Protein AF-A0A7Y4WHX5-F1 (afdb_monomer_lite)

pLDDT: mean 85.39, std 13.12, range [35.19, 97.81]

Sequence (81 aa):
MIHDELSCVSAREQLSARLDGELPRDAHSHDVALRAHLAACGACRAHERSLAALARGFDALREPEPLSDLWPRIERRLHPG

Secondary structure (DSSP, 8-state):
-------HHHHHHHHHHHHHT---TTTHHHHHHHHHHHHH-HHHHHHHHHHHHHHHHHHTSPPPPP-TTHHHHHHHHHS--

Radius of gyration: 20.25 Å; chains: 1; bounding box: 45×26×56 Å

Foldseek 3Di:
DPLPQQDLVNLLVVLVCVLVVNQDPVCPSVVVNSVVCCVVDPVSVVSSVVSVVVSVVVVPDDDPDDDPCPVVVVVCVVDVD

Structure (mmCIF, N/CA/C/O backbone):
data_AF-A0A7Y4WHX5-F1
#
_entry.id   AF-A0A7Y4WHX5-F1
#
loop_
_atom_site.group_PDB
_atom_site.id
_atom_site.type_symbol
_atom_site.label_atom_id
_atom_site.label_alt_id
_atom_site.label_comp_id
_atom_site.label_asym_id
_atom_site.label_entity_id
_atom_site.label_seq_id
_atom_site.pdbx_PDB_ins_code
_atom_site.Cartn_x
_atom_site.Cartn_y
_atom_site.Cartn_z
_atom_site.occupancy
_atom_site.B_iso_or_equiv
_atom_site.auth_seq_id
_atom_site.auth_comp_id
_atom_site.auth_asym_id
_atom_site.auth_atom_id
_atom_site.pdbx_PDB_model_num
ATOM 1 N N . MET A 1 1 ? 18.788 17.529 -17.494 1.00 35.19 1 MET A N 1
ATOM 2 C CA . MET A 1 1 ? 17.551 16.933 -16.950 1.00 35.19 1 MET A CA 1
ATOM 3 C C . MET A 1 1 ? 17.956 15.691 -16.188 1.00 35.19 1 MET A C 1
ATOM 5 O O . MET A 1 1 ? 18.334 14.719 -16.822 1.00 35.19 1 MET A O 1
ATOM 9 N N . ILE A 1 2 ? 17.981 15.751 -14.860 1.00 39.69 2 ILE A N 1
ATOM 10 C CA . ILE A 1 2 ? 18.217 14.564 -14.035 1.00 39.69 2 ILE A CA 1
ATOM 11 C C . 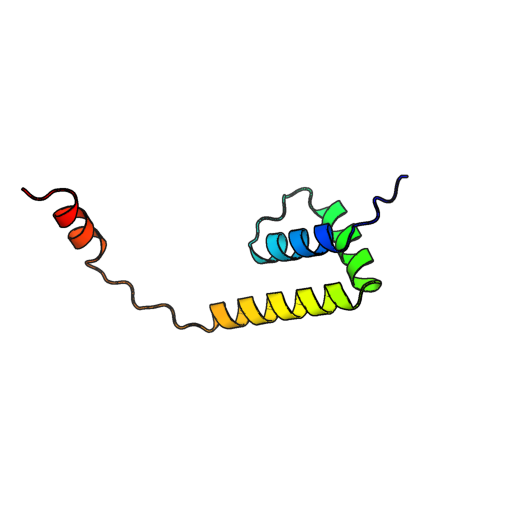ILE A 1 2 ? 16.892 13.799 -14.049 1.00 39.69 2 ILE A C 1
ATOM 13 O O . ILE A 1 2 ? 15.889 14.318 -13.569 1.00 39.69 2 ILE A O 1
ATOM 17 N N . HIS A 1 3 ? 16.845 12.653 -14.729 1.00 44.75 3 HIS A N 1
ATOM 18 C CA . HIS A 1 3 ? 15.758 11.699 -14.531 1.00 44.75 3 HIS A CA 1
ATOM 19 C C . HIS A 1 3 ? 16.028 11.072 -13.172 1.00 44.75 3 HIS A C 1
ATOM 21 O O . HIS A 1 3 ? 16.960 10.288 -13.031 1.00 44.75 3 HIS A O 1
ATOM 27 N N . ASP A 1 4 ? 15.290 11.523 -12.165 1.00 54.38 4 ASP A N 1
ATOM 28 C CA . ASP A 1 4 ? 15.293 10.880 -10.862 1.00 54.38 4 ASP A CA 1
ATOM 29 C C . ASP A 1 4 ? 14.667 9.493 -11.063 1.00 54.38 4 ASP A C 1
ATOM 31 O O . ASP A 1 4 ? 13.460 9.356 -11.284 1.00 54.38 4 ASP A O 1
ATOM 35 N N . GLU A 1 5 ? 15.512 8.468 -11.168 1.00 72.00 5 GLU A N 1
ATOM 36 C CA . GLU A 1 5 ? 15.067 7.091 -11.347 1.00 72.00 5 GLU A CA 1
ATOM 37 C C . GLU A 1 5 ? 14.361 6.648 -10.067 1.00 72.00 5 GLU A C 1
ATOM 39 O O . GLU A 1 5 ? 14.985 6.348 -9.049 1.00 72.00 5 GLU A O 1
ATOM 44 N N . LEU A 1 6 ? 13.029 6.616 -10.114 1.00 85.56 6 LEU A N 1
ATOM 45 C CA . LEU A 1 6 ? 12.217 6.189 -8.987 1.00 85.56 6 LEU A CA 1
ATOM 46 C C . LEU A 1 6 ? 12.598 4.758 -8.575 1.00 85.56 6 LEU A C 1
ATOM 48 O O . LEU A 1 6 ? 12.471 3.810 -9.357 1.00 85.56 6 LEU A O 1
ATOM 52 N N . SER A 1 7 ? 13.042 4.598 -7.330 1.00 93.00 7 SER A N 1
ATOM 53 C CA . SER A 1 7 ? 13.404 3.296 -6.769 1.00 93.00 7 SER A CA 1
ATOM 54 C C . SER A 1 7 ? 12.166 2.432 -6.489 1.00 93.00 7 SER A C 1
ATOM 56 O O . SER A 1 7 ? 11.057 2.940 -6.324 1.00 93.00 7 SER A O 1
ATOM 58 N N . CYS A 1 8 ? 12.340 1.111 -6.351 1.00 95.69 8 CYS A N 1
ATOM 59 C CA . CYS A 1 8 ? 11.236 0.227 -5.947 1.00 95.69 8 CYS A CA 1
ATOM 60 C C . CYS A 1 8 ? 10.665 0.579 -4.563 1.00 95.69 8 CYS A C 1
ATOM 62 O O . CYS A 1 8 ? 9.485 0.344 -4.326 1.00 95.69 8 CYS A O 1
ATOM 64 N N . VAL A 1 9 ? 11.488 1.093 -3.644 1.00 95.00 9 VAL A N 1
ATOM 65 C CA . VAL A 1 9 ? 11.039 1.482 -2.297 1.00 95.00 9 VAL A CA 1
ATOM 66 C C . VAL A 1 9 ? 10.097 2.675 -2.410 1.00 95.00 9 VAL A C 1
ATOM 68 O O . VAL A 1 9 ? 8.931 2.572 -2.040 1.00 95.00 9 VAL A O 1
ATOM 71 N N . SER A 1 10 ? 10.560 3.742 -3.059 1.00 92.62 10 SER A N 1
ATOM 72 C CA . SER A 1 10 ? 9.783 4.964 -3.278 1.00 92.62 10 SER A CA 1
ATOM 73 C C . SER A 1 10 ? 8.528 4.708 -4.118 1.00 92.62 10 SER A C 1
ATOM 75 O O . SER A 1 10 ? 7.469 5.260 -3.840 1.00 92.62 10 SER A O 1
ATOM 77 N N . ALA A 1 11 ? 8.605 3.824 -5.120 1.00 93.88 11 ALA A N 1
ATOM 78 C CA . ALA A 1 11 ? 7.444 3.436 -5.916 1.00 93.88 11 ALA A CA 1
ATOM 79 C C . ALA A 1 11 ? 6.359 2.752 -5.069 1.00 93.88 11 ALA A C 1
ATOM 81 O O . ALA A 1 11 ? 5.176 3.009 -5.268 1.00 93.88 11 ALA A O 1
ATOM 82 N N . ARG A 1 12 ? 6.739 1.894 -4.114 1.00 95.00 12 ARG A N 1
ATOM 83 C CA . ARG A 1 12 ? 5.782 1.224 -3.216 1.00 95.00 12 ARG A CA 1
ATOM 84 C C . ARG A 1 12 ? 5.138 2.199 -2.236 1.00 95.00 12 ARG A C 1
ATOM 86 O O . ARG A 1 12 ? 3.932 2.122 -2.031 1.00 95.00 12 ARG A O 1
ATOM 93 N N . GLU A 1 13 ? 5.910 3.137 -1.697 1.00 93.12 13 GLU A N 1
ATOM 94 C CA . GLU A 1 13 ? 5.384 4.205 -0.838 1.00 93.12 13 GLU A CA 1
ATOM 95 C C . GLU A 1 13 ? 4.372 5.076 -1.592 1.00 93.12 13 GLU A C 1
ATOM 97 O O . GLU A 1 13 ? 3.257 5.278 -1.118 1.00 93.12 13 GLU A O 1
ATOM 102 N N . GLN A 1 14 ? 4.704 5.507 -2.815 1.00 92.44 14 GLN A N 1
ATOM 103 C CA . GLN A 1 14 ? 3.787 6.290 -3.648 1.00 92.44 14 GLN A CA 1
ATOM 104 C C . GLN A 1 14 ? 2.527 5.510 -4.044 1.00 92.44 14 GLN A C 1
ATOM 106 O O . GLN A 1 14 ? 1.450 6.095 -4.131 1.00 92.44 14 GLN A O 1
ATOM 111 N N . LEU A 1 15 ? 2.632 4.195 -4.27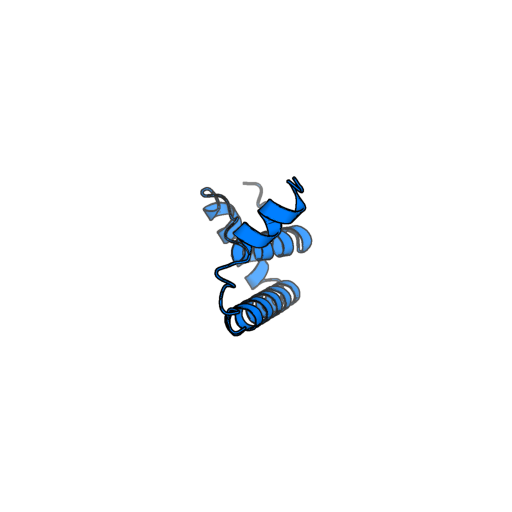3 1.00 93.19 15 LEU A N 1
ATOM 112 C CA . LEU A 1 15 ? 1.468 3.342 -4.524 1.00 93.19 15 LEU A CA 1
ATOM 113 C C . LEU A 1 15 ? 0.521 3.280 -3.320 1.00 93.19 15 LEU A C 1
ATOM 115 O O . LEU A 1 15 ? -0.689 3.318 -3.534 1.00 93.19 15 LEU A O 1
ATOM 119 N N . SER A 1 16 ? 1.054 3.200 -2.094 1.00 92.00 16 SER A N 1
ATOM 120 C CA . SER A 1 16 ? 0.242 3.264 -0.869 1.00 92.00 16 SER A CA 1
ATOM 121 C C . SER A 1 16 ? -0.411 4.633 -0.732 1.00 92.00 16 SER A C 1
ATOM 123 O O . SER A 1 16 ? -1.630 4.717 -0.701 1.00 92.00 16 SER A O 1
ATOM 125 N N . ALA A 1 17 ? 0.376 5.711 -0.810 1.00 90.00 17 ALA A N 1
ATOM 126 C CA . ALA A 1 17 ? -0.145 7.074 -0.711 1.00 90.00 17 ALA A CA 1
ATOM 127 C C . ALA A 1 17 ? -1.236 7.360 -1.759 1.00 90.00 17 ALA A C 1
ATOM 129 O O . ALA A 1 17 ? -2.209 8.058 -1.484 1.00 90.00 17 ALA A O 1
ATOM 130 N N . ARG A 1 18 ? -1.120 6.794 -2.970 1.00 88.00 18 ARG A N 1
ATOM 131 C CA . ARG A 1 18 ? -2.167 6.889 -3.998 1.00 88.00 18 ARG A CA 1
ATOM 132 C C . ARG A 1 18 ? -3.452 6.175 -3.595 1.00 88.00 18 ARG A C 1
ATOM 134 O O . ARG A 1 18 ? -4.526 6.673 -3.914 1.00 88.00 18 ARG A O 1
ATOM 141 N N . LEU A 1 19 ? -3.337 5.008 -2.966 1.00 87.06 19 LEU A N 1
ATOM 142 C CA . LEU A 1 19 ? -4.476 4.235 -2.481 1.00 87.06 19 LEU A CA 1
ATOM 143 C C . LEU A 1 19 ? -5.204 4.970 -1.353 1.00 87.06 19 LEU A C 1
ATOM 145 O O . LEU A 1 19 ? -6.428 5.030 -1.361 1.00 87.06 19 LEU A O 1
ATOM 149 N N . ASP A 1 20 ? -4.438 5.576 -0.450 1.00 86.62 20 ASP A N 1
ATOM 150 C CA . ASP A 1 20 ? -4.939 6.298 0.722 1.00 86.62 20 ASP A CA 1
ATOM 151 C C . ASP A 1 20 ? -5.487 7.699 0.366 1.00 86.62 20 ASP A C 1
ATOM 153 O O . ASP A 1 20 ? -6.089 8.380 1.193 1.00 86.62 20 ASP A O 1
ATOM 157 N N . GLY A 1 21 ? -5.314 8.144 -0.887 1.00 84.62 21 GLY A N 1
ATOM 158 C CA . GLY A 1 21 ? -5.722 9.476 -1.347 1.00 84.62 21 GLY A CA 1
ATOM 159 C C . GLY A 1 21 ? -4.792 10.605 -0.883 1.00 84.62 21 GLY A C 1
ATOM 160 O O . GLY A 1 21 ? -5.143 11.778 -0.994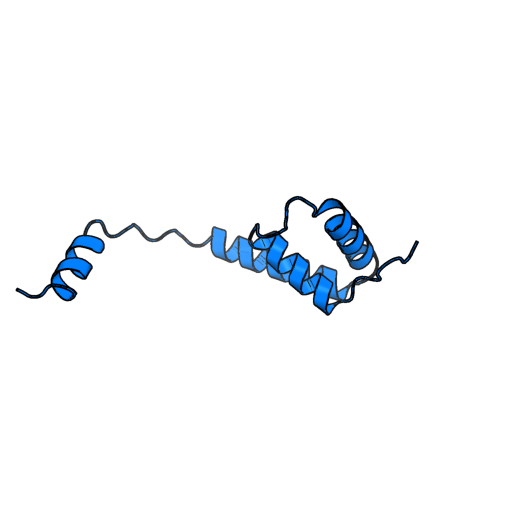 1.00 84.62 21 GLY A O 1
ATOM 161 N N . GLU A 1 22 ? -3.599 10.262 -0.398 1.00 85.31 22 GLU A N 1
ATOM 162 C CA . GLU A 1 22 ? -2.604 11.165 0.194 1.00 85.31 22 GLU A CA 1
ATOM 163 C C . GLU A 1 22 ? -1.575 11.703 -0.815 1.00 85.31 22 GLU A C 1
ATOM 165 O O . GLU A 1 22 ? -0.635 12.406 -0.439 1.00 85.31 22 GLU A O 1
ATOM 170 N N . LEU A 1 23 ? -1.720 11.403 -2.112 1.00 75.00 23 LEU A N 1
ATOM 171 C CA . LEU A 1 23 ? -0.824 11.968 -3.122 1.00 75.00 23 LEU A CA 1
ATOM 172 C C . LEU A 1 23 ? -0.976 13.503 -3.190 1.00 75.00 23 LEU A C 1
ATOM 174 O O . LEU A 1 23 ? -2.086 13.997 -3.418 1.00 75.00 23 LEU A O 1
ATOM 178 N N . PRO A 1 24 ? 0.116 14.279 -3.043 1.00 66.88 24 PRO A N 1
ATOM 179 C CA . PRO A 1 24 ? 0.028 15.736 -3.043 1.00 66.88 24 PRO A CA 1
ATOM 180 C C . PRO A 1 24 ? -0.399 16.294 -4.416 1.00 66.88 24 PRO A C 1
ATOM 182 O O . PRO A 1 24 ? -0.237 15.659 -5.452 1.00 66.88 24 PRO A O 1
ATOM 185 N N . ARG A 1 25 ? -0.972 17.504 -4.459 1.00 58.44 25 ARG A N 1
ATOM 186 C CA . ARG A 1 25 ? -1.585 18.070 -5.686 1.00 58.44 25 ARG A CA 1
ATOM 187 C C . ARG A 1 25 ? -0.585 18.406 -6.805 1.00 58.44 25 ARG A C 1
ATOM 189 O O . ARG A 1 25 ? -1.005 18.617 -7.939 1.00 58.44 25 ARG A O 1
ATOM 196 N N . ASP A 1 26 ? 0.711 18.437 -6.511 1.00 60.81 26 ASP A N 1
ATOM 197 C CA . ASP A 1 26 ? 1.815 18.552 -7.474 1.00 60.81 26 ASP A CA 1
ATOM 198 C C . ASP A 1 26 ? 2.261 17.187 -8.055 1.00 60.81 26 ASP A C 1
ATOM 200 O O . ASP A 1 26 ? 3.218 17.122 -8.828 1.00 60.81 26 ASP A O 1
ATOM 204 N N . ALA A 1 27 ? 1.515 16.106 -7.782 1.00 64.25 27 ALA A N 1
ATOM 205 C CA . ALA A 1 27 ? 1.808 14.717 -8.153 1.00 64.25 27 ALA A CA 1
ATOM 206 C C . ALA A 1 27 ? 1.918 14.401 -9.654 1.00 64.25 27 ALA A C 1
ATOM 208 O O . ALA A 1 27 ? 2.117 13.239 -9.999 1.00 64.25 27 ALA A O 1
ATOM 209 N N . HIS A 1 28 ? 1.810 15.363 -10.573 1.00 71.44 28 HIS A N 1
ATOM 210 C CA . HIS A 1 28 ? 1.920 15.048 -12.000 1.00 71.44 28 HIS A CA 1
ATOM 211 C C . HIS A 1 28 ? 3.303 14.478 -12.356 1.00 71.44 28 HIS A C 1
ATOM 213 O O . HIS A 1 28 ? 3.397 13.491 -13.082 1.00 71.44 28 HIS A O 1
ATOM 219 N N . SER A 1 29 ? 4.378 15.044 -11.800 1.00 73.19 29 SER A N 1
ATOM 220 C CA . SER A 1 29 ? 5.741 14.529 -11.993 1.00 73.19 29 SER A CA 1
ATOM 221 C C . SER A 1 29 ? 5.938 13.158 -11.336 1.00 73.19 29 SER A C 1
ATOM 223 O O . SER A 1 29 ? 6.538 12.267 -11.939 1.00 73.19 29 SER A O 1
ATOM 225 N N . HIS A 1 30 ? 5.388 12.963 -10.133 1.00 78.31 30 HIS A N 1
ATOM 226 C CA . HIS A 1 30 ? 5.479 11.705 -9.389 1.00 78.31 30 HIS A CA 1
ATOM 227 C C . HIS A 1 30 ? 4.703 10.583 -10.085 1.00 78.31 30 HIS A C 1
ATOM 229 O O . HIS A 1 30 ? 5.221 9.482 -10.236 1.00 78.31 30 HIS A O 1
ATOM 235 N N . ASP A 1 31 ? 3.505 10.868 -10.597 1.00 84.50 31 ASP A N 1
ATOM 236 C CA . ASP A 1 31 ? 2.690 9.898 -11.327 1.00 84.50 31 ASP A CA 1
ATOM 237 C C . ASP A 1 31 ? 3.342 9.506 -12.662 1.00 84.50 31 ASP A C 1
ATOM 239 O O . ASP A 1 31 ? 3.340 8.332 -13.028 1.00 84.50 31 ASP A O 1
ATOM 243 N N . VAL A 1 32 ? 3.983 10.446 -13.368 1.00 88.19 32 VAL A N 1
ATOM 244 C CA . VAL A 1 32 ? 4.754 10.132 -14.585 1.00 88.19 32 VAL A CA 1
ATOM 245 C C . VAL A 1 32 ? 5.933 9.206 -14.270 1.00 88.19 32 VAL A C 1
ATOM 247 O O . VAL A 1 32 ? 6.088 8.176 -14.932 1.00 88.19 32 VAL A O 1
ATOM 250 N N . ALA A 1 33 ? 6.731 9.520 -13.245 1.00 89.19 33 ALA A N 1
ATOM 251 C CA . ALA A 1 33 ? 7.859 8.683 -12.831 1.00 89.19 33 ALA A CA 1
ATOM 252 C C . ALA A 1 33 ? 7.401 7.298 -12.337 1.00 89.19 33 ALA A C 1
ATOM 254 O O . ALA A 1 33 ? 7.990 6.277 -12.700 1.00 89.19 33 ALA A O 1
ATOM 255 N N . LEU A 1 34 ? 6.304 7.240 -11.577 1.00 90.69 34 LEU A N 1
ATOM 256 C CA . LEU A 1 34 ? 5.716 5.997 -11.091 1.00 90.69 34 LEU A CA 1
ATOM 257 C C . LEU A 1 34 ? 5.194 5.128 -12.236 1.00 90.69 34 LEU A C 1
ATOM 259 O O . LEU A 1 34 ? 5.483 3.934 -12.275 1.00 90.69 34 LEU A O 1
ATOM 263 N N . ARG A 1 35 ? 4.481 5.707 -13.208 1.00 91.94 35 ARG A N 1
ATOM 264 C CA . ARG A 1 35 ? 4.021 4.983 -14.405 1.00 91.94 35 ARG A CA 1
ATOM 265 C C . ARG A 1 35 ? 5.190 4.436 -15.217 1.00 91.94 35 ARG A C 1
ATOM 267 O O . ARG A 1 35 ? 5.135 3.284 -15.647 1.00 91.94 35 ARG A O 1
ATOM 274 N N . ALA A 1 36 ? 6.251 5.224 -15.393 1.00 93.19 36 ALA A N 1
ATOM 275 C CA . ALA A 1 36 ? 7.464 4.773 -16.071 1.00 93.19 36 ALA A CA 1
ATOM 276 C C . ALA A 1 36 ? 8.112 3.591 -15.328 1.00 93.19 36 ALA A C 1
ATOM 278 O O . ALA A 1 36 ? 8.416 2.563 -15.938 1.00 93.19 36 ALA A O 1
ATOM 279 N N . HIS A 1 37 ? 8.230 3.680 -13.999 1.00 94.19 37 HIS A N 1
ATOM 280 C CA . HIS A 1 37 ? 8.735 2.586 -13.170 1.00 94.19 37 HIS A CA 1
ATOM 281 C C . HIS A 1 37 ? 7.855 1.330 -13.273 1.00 94.19 37 HIS A C 1
ATOM 283 O O . HIS A 1 37 ? 8.362 0.219 -13.438 1.00 94.19 37 HIS A O 1
ATOM 289 N N . LEU A 1 38 ? 6.529 1.479 -13.221 1.00 94.88 38 LEU A N 1
ATOM 290 C CA . LEU A 1 38 ? 5.584 0.369 -13.340 1.00 94.88 38 LEU A CA 1
ATOM 291 C C . LEU A 1 38 ? 5.622 -0.286 -14.720 1.00 94.88 38 LEU A C 1
ATOM 293 O O . LEU A 1 38 ? 5.398 -1.491 -14.804 1.00 94.88 38 LEU A O 1
ATOM 297 N N . ALA A 1 39 ? 5.948 0.439 -15.790 1.00 95.69 39 ALA A N 1
ATOM 298 C CA . ALA A 1 39 ? 6.154 -0.164 -17.106 1.00 95.69 39 ALA A CA 1
ATOM 299 C C . ALA A 1 39 ? 7.370 -1.113 -17.110 1.00 95.69 39 ALA A C 1
ATOM 301 O O . ALA A 1 39 ? 7.297 -2.215 -17.660 1.00 95.69 39 ALA A O 1
ATOM 302 N N . ALA A 1 40 ? 8.448 -0.748 -16.412 1.00 94.62 40 ALA A N 1
ATOM 303 C CA . ALA A 1 40 ? 9.688 -1.525 -16.371 1.00 94.62 40 ALA A CA 1
ATOM 304 C C . ALA A 1 40 ? 9.721 -2.616 -15.276 1.00 94.62 40 ALA A C 1
ATOM 306 O O . ALA A 1 40 ? 10.334 -3.663 -15.471 1.00 94.62 40 ALA A O 1
ATOM 307 N N . CYS A 1 41 ? 9.040 -2.428 -14.139 1.00 97.19 41 CYS A N 1
ATOM 308 C CA . CYS A 1 41 ? 9.191 -3.285 -12.958 1.00 97.19 41 CYS A CA 1
ATOM 309 C C . CYS A 1 41 ? 7.983 -4.203 -12.700 1.00 97.19 41 CYS A C 1
ATOM 311 O O . CYS A 1 41 ? 6.951 -3.799 -12.158 1.00 97.19 41 CYS A O 1
ATOM 313 N N . GLY A 1 42 ? 8.136 -5.496 -13.010 1.00 96.19 42 GLY A N 1
ATOM 314 C CA . GLY A 1 42 ? 7.103 -6.511 -12.766 1.00 96.19 42 GLY A CA 1
ATOM 315 C C . GLY A 1 42 ? 6.744 -6.711 -11.288 1.00 96.19 42 GLY A C 1
ATOM 316 O O . GLY A 1 42 ? 5.577 -6.952 -10.972 1.00 96.19 42 GLY A O 1
ATOM 317 N N . ALA A 1 43 ? 7.715 -6.561 -10.381 1.00 97.12 43 ALA A N 1
ATOM 318 C CA . ALA A 1 43 ? 7.498 -6.702 -8.942 1.00 97.12 43 ALA A CA 1
ATOM 319 C C . ALA A 1 43 ? 6.616 -5.574 -8.382 1.00 97.12 43 ALA A C 1
ATOM 321 O O . ALA A 1 43 ? 5.709 -5.836 -7.593 1.00 97.12 43 ALA A O 1
ATOM 322 N N . CYS A 1 44 ? 6.825 -4.332 -8.827 1.00 97.00 44 CYS A N 1
ATOM 323 C CA . CYS A 1 44 ? 5.999 -3.200 -8.409 1.00 97.00 44 CYS A CA 1
ATOM 324 C C . CYS A 1 44 ? 4.588 -3.266 -9.007 1.00 97.00 44 CYS A C 1
ATOM 326 O O . CYS A 1 44 ? 3.629 -2.985 -8.295 1.00 97.00 44 CYS A O 1
ATOM 328 N N . ARG A 1 45 ? 4.421 -3.772 -10.240 1.00 97.19 45 ARG A N 1
ATOM 329 C CA . ARG A 1 45 ? 3.080 -4.081 -10.779 1.00 97.19 45 ARG A CA 1
ATOM 330 C C . ARG A 1 45 ? 2.352 -5.153 -9.968 1.00 97.19 45 ARG A C 1
ATOM 332 O O . ARG A 1 45 ? 1.138 -5.091 -9.803 1.00 97.19 45 ARG A O 1
ATOM 339 N N . ALA A 1 46 ? 3.064 -6.182 -9.506 1.00 97.81 46 ALA A N 1
ATOM 340 C CA . ALA A 1 46 ? 2.468 -7.201 -8.644 1.00 97.81 46 ALA A CA 1
ATOM 341 C C . ALA A 1 46 ? 2.035 -6.604 -7.299 1.00 97.81 46 ALA A C 1
ATOM 343 O O . ALA A 1 46 ? 0.926 -6.873 -6.850 1.00 97.81 46 ALA A O 1
ATOM 344 N N . HIS A 1 47 ? 2.868 -5.741 -6.715 1.00 96.69 47 HIS A N 1
ATOM 345 C CA . HIS A 1 47 ? 2.547 -5.032 -5.482 1.00 96.69 47 HIS A CA 1
ATOM 346 C C . HIS A 1 47 ? 1.317 -4.121 -5.626 1.00 96.69 47 HIS A C 1
ATOM 348 O O . HIS A 1 47 ? 0.413 -4.199 -4.801 1.00 96.69 47 HIS A O 1
ATOM 354 N N . GLU A 1 48 ? 1.229 -3.340 -6.707 1.00 96.38 48 GLU A N 1
ATOM 355 C CA . GLU A 1 48 ? 0.054 -2.518 -7.031 1.00 96.38 48 GLU A CA 1
ATOM 356 C C . GLU A 1 48 ? -1.229 -3.360 -7.101 1.00 96.38 48 GLU A C 1
ATOM 358 O O . GLU A 1 48 ? -2.248 -2.997 -6.514 1.00 96.38 48 GLU A O 1
ATOM 363 N N . ARG A 1 49 ? -1.185 -4.525 -7.765 1.00 96.56 49 ARG A N 1
ATOM 364 C 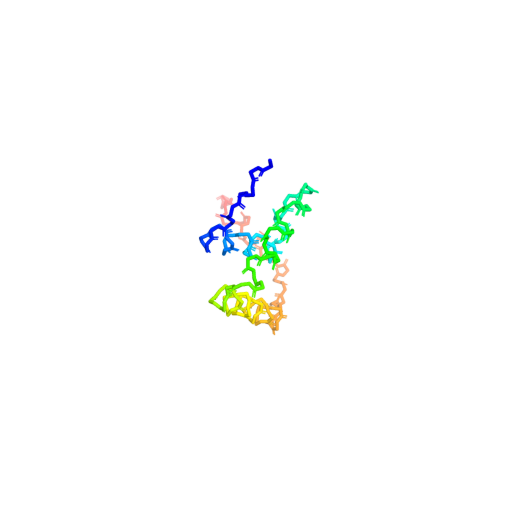CA . ARG A 1 49 ? -2.340 -5.434 -7.820 1.00 96.56 49 ARG A CA 1
ATOM 365 C C . ARG A 1 49 ? -2.725 -5.970 -6.443 1.00 96.56 49 ARG A C 1
ATOM 367 O O . ARG A 1 49 ? -3.920 -6.079 -6.172 1.00 96.56 49 ARG A O 1
ATOM 374 N N . SER A 1 50 ? -1.748 -6.296 -5.596 1.00 96.25 50 SER A N 1
ATOM 375 C CA . SER A 1 50 ? -1.996 -6.752 -4.224 1.00 96.25 50 SER A CA 1
ATOM 376 C C . SER A 1 50 ? -2.646 -5.663 -3.373 1.00 96.25 50 SER A C 1
ATOM 378 O O . SER A 1 50 ? -3.637 -5.939 -2.704 1.00 96.25 50 SER A O 1
ATOM 380 N N . LEU A 1 51 ? -2.150 -4.425 -3.451 1.00 94.31 51 LEU A N 1
ATOM 381 C CA . LEU A 1 51 ? -2.742 -3.268 -2.774 1.00 94.31 51 LEU A CA 1
ATOM 382 C C . LEU A 1 51 ? -4.180 -3.011 -3.244 1.00 94.31 51 LEU A C 1
ATOM 384 O O . LEU A 1 51 ? -5.089 -2.873 -2.432 1.00 94.31 51 LEU A O 1
ATOM 388 N N . ALA A 1 52 ? -4.421 -3.041 -4.555 1.00 91.25 52 ALA A N 1
ATOM 389 C CA . ALA A 1 52 ? -5.764 -2.862 -5.098 1.00 91.25 52 ALA A CA 1
ATOM 390 C C . ALA A 1 52 ? -6.722 -4.002 -4.703 1.00 91.25 52 ALA A C 1
ATOM 392 O O . ALA A 1 52 ? -7.917 -3.778 -4.525 1.00 91.25 52 ALA A O 1
ATOM 393 N N . ALA A 1 53 ? -6.226 -5.239 -4.589 1.00 93.75 53 ALA A N 1
ATOM 394 C CA . ALA A 1 53 ? -7.021 -6.366 -4.105 1.00 93.75 53 ALA A CA 1
ATOM 395 C C . ALA A 1 53 ? -7.374 -6.223 -2.619 1.00 93.75 53 ALA A C 1
ATOM 397 O O . ALA A 1 53 ? -8.507 -6.517 -2.247 1.00 93.75 53 ALA A O 1
ATOM 398 N N . LEU A 1 54 ? -6.434 -5.735 -1.805 1.00 91.88 54 LEU A N 1
ATOM 399 C CA . LEU A 1 54 ? -6.650 -5.433 -0.394 1.00 91.88 54 LEU A CA 1
ATOM 400 C C . LEU A 1 54 ? -7.740 -4.365 -0.219 1.00 91.88 54 LEU A C 1
ATOM 402 O O . LEU A 1 54 ? -8.701 -4.606 0.505 1.00 91.88 54 LEU A O 1
ATOM 406 N N . ALA A 1 55 ? -7.643 -3.240 -0.934 1.00 89.12 55 ALA A N 1
ATOM 407 C CA . ALA A 1 55 ? -8.641 -2.169 -0.868 1.00 89.12 55 ALA A CA 1
ATOM 408 C C . ALA A 1 55 ? -10.040 -2.638 -1.272 1.00 89.12 55 ALA A C 1
ATOM 410 O O . ALA A 1 55 ? -10.988 -2.436 -0.526 1.00 89.12 55 ALA A O 1
ATOM 411 N N . ARG A 1 56 ? -10.166 -3.384 -2.379 1.00 88.50 56 ARG A N 1
ATOM 412 C CA . ARG A 1 56 ? -11.456 -3.989 -2.757 1.00 88.50 56 ARG A CA 1
ATOM 413 C C . ARG A 1 56 ? -11.996 -4.944 -1.693 1.00 88.50 56 ARG A C 1
ATOM 415 O O . ARG A 1 56 ? -13.205 -5.065 -1.542 1.00 88.50 56 ARG A O 1
ATOM 422 N N . GLY A 1 57 ? -11.109 -5.655 -0.996 1.00 90.50 57 GLY A N 1
ATOM 423 C CA . GLY A 1 57 ? -11.478 -6.509 0.127 1.00 90.50 57 GLY A CA 1
ATOM 424 C C . GLY A 1 57 ? -12.075 -5.707 1.282 1.00 90.50 57 GLY A C 1
ATOM 425 O O . GLY A 1 57 ? -13.087 -6.130 1.830 1.00 90.50 57 GLY A O 1
ATOM 426 N N . PHE A 1 58 ? -11.492 -4.547 1.603 1.00 87.00 58 PHE A N 1
ATOM 427 C C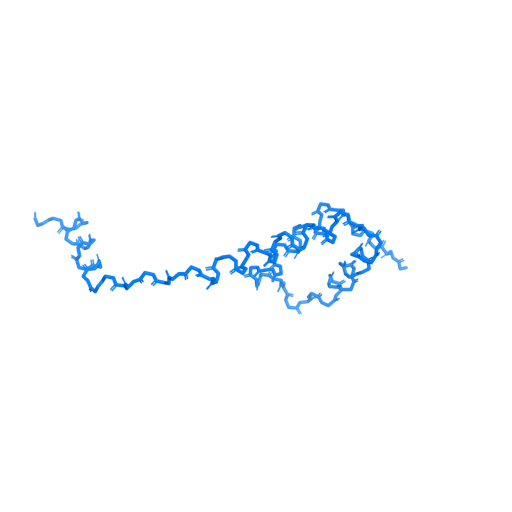A . PHE A 1 58 ? -12.032 -3.619 2.599 1.00 87.00 58 PHE A CA 1
ATOM 428 C C . PHE A 1 58 ? -13.358 -2.995 2.162 1.00 87.00 58 PHE A C 1
ATOM 430 O O . PHE A 1 58 ? -14.296 -3.006 2.950 1.00 87.00 58 PHE A O 1
ATOM 437 N N . ASP A 1 59 ? -13.476 -2.548 0.911 1.00 84.94 59 ASP A N 1
ATOM 438 C CA . ASP A 1 59 ? -14.724 -1.985 0.371 1.00 84.94 59 ASP A CA 1
ATOM 439 C C . ASP A 1 59 ? -15.875 -3.004 0.371 1.00 84.94 59 ASP A C 1
ATOM 441 O O . ASP A 1 59 ? -17.046 -2.646 0.477 1.00 84.94 59 ASP A O 1
ATOM 445 N N . ALA A 1 60 ? -15.552 -4.293 0.240 1.00 88.12 60 ALA A N 1
ATOM 446 C CA . ALA A 1 60 ? -16.527 -5.375 0.297 1.00 88.12 60 ALA A CA 1
ATOM 447 C C . ALA A 1 60 ? -16.946 -5.740 1.731 1.00 88.12 60 ALA A C 1
ATOM 449 O O . ALA A 1 60 ? -17.888 -6.523 1.907 1.00 88.12 60 ALA A O 1
ATOM 450 N N . LEU A 1 61 ? -16.263 -5.223 2.760 1.00 87.06 61 LEU A N 1
ATOM 451 C CA . LEU A 1 61 ? -16.700 -5.418 4.135 1.00 87.06 61 LEU A CA 1
ATOM 452 C C . LEU A 1 61 ? -18.009 -4.667 4.343 1.00 87.06 61 LEU A C 1
ATOM 454 O O . LEU A 1 61 ? -18.141 -3.486 4.037 1.00 87.06 61 LEU A O 1
ATOM 458 N N . ARG A 1 62 ? -18.990 -5.373 4.903 1.00 79.19 62 ARG A N 1
ATOM 459 C CA . ARG A 1 62 ? -20.235 -4.743 5.319 1.00 79.19 62 ARG A CA 1
ATOM 460 C C . ARG A 1 62 ? -19.915 -3.727 6.407 1.00 79.19 62 ARG A C 1
ATOM 462 O O . ARG A 1 62 ? -19.394 -4.108 7.456 1.00 79.19 62 ARG A O 1
ATOM 469 N N . GLU A 1 63 ? -20.266 -2.472 6.162 1.00 76.75 63 GLU A N 1
ATOM 470 C CA . GLU A 1 63 ? -20.173 -1.440 7.184 1.00 76.75 63 GLU A CA 1
ATOM 471 C C . GLU A 1 63 ? -21.017 -1.874 8.395 1.00 76.75 63 GLU A C 1
ATOM 473 O O . GLU A 1 63 ? -22.179 -2.276 8.225 1.00 76.75 63 GLU A O 1
ATOM 478 N N . PRO A 1 64 ? -20.436 -1.915 9.606 1.00 76.06 64 PRO A N 1
ATOM 479 C CA . PRO A 1 64 ? -21.200 -2.261 10.788 1.00 76.06 64 PRO A CA 1
ATOM 480 C C . PRO A 1 64 ? -22.266 -1.192 11.012 1.00 76.06 64 PRO A C 1
ATOM 482 O O . PRO A 1 64 ? -21.993 -0.001 10.885 1.00 76.06 64 PRO A O 1
ATOM 485 N N . GLU A 1 65 ? -23.473 -1.622 11.379 1.00 81.38 65 GLU A N 1
ATOM 486 C CA . GLU A 1 65 ? -24.531 -0.689 11.760 1.00 81.38 65 GLU A CA 1
ATOM 487 C C . GLU A 1 65 ? -24.012 0.204 12.903 1.00 81.38 65 GLU A C 1
ATOM 489 O O . GLU A 1 65 ? -23.581 -0.328 13.939 1.00 81.38 65 GLU A O 1
ATOM 494 N N . PRO A 1 66 ? -23.999 1.538 12.740 1.00 79.69 66 PRO A N 1
ATOM 495 C CA . PRO A 1 66 ? -23.477 2.422 13.764 1.00 79.69 66 PRO A CA 1
ATOM 496 C C . PRO A 1 66 ? -24.335 2.314 15.028 1.00 79.69 66 PRO A C 1
ATOM 498 O O . PRO A 1 66 ? -25.550 2.508 15.008 1.00 79.69 66 PRO A O 1
ATOM 501 N N . LEU A 1 67 ? -23.694 2.017 16.160 1.00 84.38 67 LEU A N 1
ATOM 502 C CA . LEU A 1 67 ? -24.370 1.990 17.454 1.00 84.38 67 LEU A CA 1
ATOM 503 C C . LEU A 1 67 ? -24.765 3.419 17.842 1.00 84.38 67 LEU A C 1
ATOM 505 O O . LEU A 1 67 ? -23.913 4.243 18.177 1.00 84.38 67 LEU A O 1
ATOM 509 N N . SER A 1 68 ? -26.067 3.704 17.829 1.00 81.94 68 SER A N 1
ATOM 510 C CA . SER A 1 68 ? -26.618 5.040 18.094 1.00 81.94 68 SER A CA 1
ATOM 511 C C . SER A 1 68 ? -26.307 5.578 19.496 1.00 81.94 68 SER A C 1
ATOM 513 O O . SER A 1 68 ? -26.414 6.777 19.734 1.00 81.94 68 SER A O 1
ATOM 515 N N . ASP A 1 69 ? -25.933 4.711 20.440 1.00 87.94 69 ASP A N 1
ATOM 516 C CA . ASP A 1 69 ? -25.655 5.054 21.836 1.00 87.94 69 ASP A CA 1
ATOM 517 C C . ASP A 1 69 ? -24.162 5.008 22.206 1.00 87.94 69 ASP A C 1
ATOM 519 O O . ASP A 1 69 ? -23.815 5.160 23.383 1.00 87.94 69 ASP A O 1
ATOM 523 N N . LEU A 1 70 ? -23.266 4.833 21.226 1.00 89.44 70 LEU A N 1
ATOM 524 C CA . LEU A 1 70 ? -21.835 4.663 21.484 1.00 89.44 70 LEU A CA 1
ATOM 525 C C . LEU A 1 70 ? -21.238 5.880 22.202 1.00 89.44 70 LEU A C 1
ATOM 527 O O . LEU A 1 70 ? -20.577 5.736 23.232 1.00 89.44 70 LEU A O 1
ATOM 531 N N . TRP A 1 71 ? -21.529 7.083 21.702 1.00 89.50 71 TRP A N 1
ATOM 532 C CA . TRP A 1 71 ? -21.032 8.323 22.296 1.00 89.50 71 TRP A CA 1
ATOM 533 C C . TRP A 1 71 ? -21.592 8.580 23.710 1.00 89.50 71 TRP A C 1
ATOM 535 O O . TRP A 1 71 ? -20.787 8.717 24.634 1.00 89.50 71 TRP A O 1
ATOM 545 N N . PRO A 1 72 ? -22.919 8.500 23.955 1.00 91.06 72 PRO A N 1
ATOM 546 C CA . PRO A 1 72 ? -23.477 8.569 25.312 1.00 91.06 72 PRO A CA 1
ATOM 547 C C . PRO A 1 72 ? -22.889 7.556 26.313 1.00 91.06 72 PRO A C 1
ATOM 549 O O . PRO A 1 72 ? -22.885 7.773 27.529 1.00 91.06 72 PRO A O 1
ATOM 552 N N . ARG A 1 73 ? -22.435 6.386 25.845 1.00 90.62 73 ARG A N 1
ATOM 553 C CA . ARG A 1 73 ? -21.782 5.377 26.697 1.00 90.62 73 ARG A CA 1
ATOM 554 C C . ARG A 1 73 ? -20.336 5.732 27.022 1.00 90.62 73 ARG A C 1
ATOM 556 O O . ARG A 1 73 ? -19.921 5.517 28.160 1.00 90.62 73 ARG A O 1
ATOM 563 N N . ILE A 1 74 ? -19.590 6.262 26.054 1.00 92.62 74 ILE A N 1
ATOM 564 C CA . ILE A 1 74 ? -18.222 6.751 26.266 1.00 92.62 74 ILE A CA 1
ATOM 565 C C . ILE A 1 74 ? -18.237 7.916 27.259 1.00 92.62 74 ILE A C 1
ATOM 567 O O . ILE A 1 74 ? -17.490 7.889 28.235 1.00 92.62 74 ILE A O 1
ATOM 571 N N . GLU A 1 75 ? -19.141 8.877 27.073 1.00 94.50 75 GLU A N 1
ATOM 572 C CA . GLU A 1 75 ? -19.268 10.063 27.927 1.00 94.50 75 GLU A CA 1
ATOM 573 C C . GLU A 1 75 ? -19.489 9.699 29.404 1.00 94.50 75 GLU A C 1
ATOM 575 O O . GLU A 1 75 ? -18.730 10.136 30.268 1.00 94.50 75 GLU A O 1
ATOM 580 N N . ARG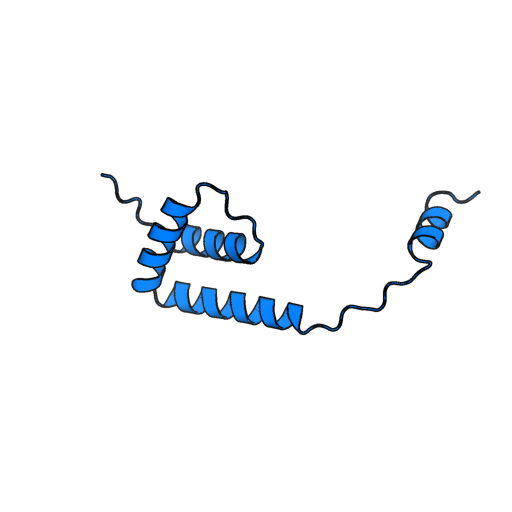 A 1 76 ? -20.436 8.797 29.700 1.00 93.75 76 ARG A N 1
ATOM 581 C CA . ARG A 1 76 ? -20.669 8.290 31.070 1.00 93.75 76 ARG A CA 1
ATOM 582 C C . ARG A 1 76 ? -19.454 7.626 31.707 1.00 93.75 76 ARG A C 1
ATOM 584 O O . ARG A 1 76 ? -19.343 7.609 32.927 1.00 93.75 76 ARG A O 1
ATOM 591 N N . ARG A 1 77 ? -18.580 7.009 30.908 1.00 92.94 77 ARG A N 1
ATOM 592 C CA . ARG A 1 77 ? -17.377 6.343 31.421 1.00 92.94 77 ARG A CA 1
ATOM 593 C C . ARG A 1 77 ? -16.260 7.337 31.726 1.00 92.94 77 ARG A C 1
ATOM 595 O O . ARG A 1 77 ? -15.485 7.088 32.642 1.00 92.94 77 ARG A O 1
ATOM 602 N N . LEU A 1 78 ? -16.160 8.416 30.951 1.00 93.88 78 LEU A N 1
ATOM 603 C CA . LEU A 1 78 ? -15.159 9.468 31.148 1.00 93.88 78 LEU A CA 1
ATOM 604 C C . LEU A 1 78 ? -15.554 10.441 32.263 1.00 93.88 78 LEU A C 1
ATOM 606 O O . LEU A 1 78 ? -14.682 10.961 32.954 1.00 93.88 78 LEU A O 1
ATOM 610 N N . HIS A 1 79 ? -16.856 10.629 32.469 1.00 87.88 79 HIS A N 1
ATOM 611 C CA . HIS A 1 79 ? -17.422 11.449 33.535 1.00 87.88 79 HIS A CA 1
ATOM 612 C C . HIS A 1 79 ? -18.345 10.604 34.423 1.00 87.88 79 HIS A C 1
ATOM 614 O O . HIS A 1 79 ? -19.568 10.768 34.375 1.00 87.88 79 HIS A O 1
ATOM 620 N N . PRO A 1 80 ? -17.790 9.665 35.213 1.00 70.00 80 PRO A N 1
ATOM 621 C CA . PRO A 1 80 ? -18.557 9.051 36.283 1.00 70.00 80 PRO A CA 1
ATOM 622 C C . PRO A 1 80 ? -18.886 10.159 37.293 1.00 70.00 80 PRO A C 1
ATOM 624 O O . PRO A 1 80 ? -17.999 10.934 37.653 1.00 70.00 80 PRO A O 1
ATOM 627 N N . GLY A 1 81 ? -20.165 10.285 37.654 1.00 73.50 81 GLY A N 1
ATOM 628 C CA . GLY A 1 81 ? -20.632 11.291 38.615 1.00 73.50 81 GLY A CA 1
ATOM 629 C C . GLY A 1 81 ? -19.915 11.240 39.959 1.00 73.50 81 GLY A C 1
ATOM 630 O O . GLY A 1 81 ? -19.366 10.169 40.306 1.00 73.50 81 GLY A O 1
#